Protein AF-A0A5S9MCW5-F1 (afdb_monomer_lite)

Foldseek 3Di:
DFVVLLVLQAVDLPNVVSVVVVLVVADQFKKKWKAWPVGDIDISCPPDVHDGDQDPVNLCVDPVSVVCVVVQHWDWDFDQPPPDDRQWTWIWTKHWHDHPNHIIMIMIMIGTDHD

InterPro domains:
  IPR041328 ResE, histidine kinase sensor domain [PF18698] (1-103)

Sequence (115 aa):
MANKVAVILESHEDQSLARSITSELADKLTSIAIIQEDGLEWYSSEKDGKLPAITKKQIEADNDLNQALKDRKKISKRAEPDAGNRKDERIVVGVPYEANGKKKAWSFFLNHSSL

pLDDT: mean 79.44, std 12.29, range [45.28, 92.06]

Structure (mmCIF, N/CA/C/O backbone):
data_AF-A0A5S9MCW5-F1
#
_entry.id   AF-A0A5S9MCW5-F1
#
loop_
_atom_site.group_PDB
_atom_site.id
_atom_site.type_symbol
_atom_site.label_atom_id
_atom_site.label_alt_id
_atom_site.label_comp_id
_atom_site.label_asym_id
_atom_site.label_entity_id
_atom_site.label_seq_id
_atom_site.pdbx_PDB_ins_code
_atom_site.Cartn_x
_atom_site.Cartn_y
_atom_site.Cartn_z
_atom_site.occupancy
_atom_site.B_iso_or_equiv
_atom_site.auth_seq_id
_atom_site.auth_comp_id
_atom_site.auth_asym_id
_atom_site.auth_atom_id
_atom_site.pdbx_PDB_model_num
ATOM 1 N N . MET A 1 1 ? 2.086 -12.253 0.389 1.00 75.19 1 MET A N 1
ATOM 2 C CA . MET A 1 1 ? 2.688 -11.282 1.326 1.00 75.19 1 MET A CA 1
ATOM 3 C C . MET A 1 1 ? 1.714 -10.168 1.698 1.00 75.19 1 MET A C 1
ATOM 5 O O . MET A 1 1 ? 1.414 -10.045 2.874 1.00 75.19 1 MET A O 1
ATOM 9 N N . ALA A 1 2 ? 1.136 -9.450 0.727 1.00 77.25 2 ALA A N 1
ATOM 10 C CA . ALA A 1 2 ? 0.302 -8.268 0.984 1.00 77.25 2 ALA A CA 1
ATOM 11 C C . ALA A 1 2 ? -0.839 -8.441 2.004 1.00 77.25 2 ALA A C 1
ATOM 13 O O . ALA A 1 2 ? -0.945 -7.659 2.941 1.00 77.25 2 ALA A O 1
ATOM 14 N N . ASN A 1 3 ? -1.624 -9.520 1.906 1.00 83.12 3 ASN A N 1
ATOM 15 C CA . ASN A 1 3 ? -2.673 -9.797 2.894 1.00 83.12 3 ASN A CA 1
ATOM 16 C C . ASN A 1 3 ? -2.124 -9.986 4.325 1.00 83.12 3 ASN A C 1
ATOM 18 O O . ASN A 1 3 ? -2.795 -9.615 5.276 1.00 83.12 3 ASN A O 1
ATOM 22 N N . LYS A 1 4 ? -0.920 -10.555 4.501 1.00 85.88 4 LYS A N 1
ATOM 23 C CA . LYS A 1 4 ? -0.329 -10.743 5.840 1.00 85.88 4 LYS A CA 1
ATOM 24 C C . LYS A 1 4 ? 0.043 -9.405 6.472 1.00 85.88 4 LYS A C 1
ATOM 26 O O . LYS A 1 4 ? -0.143 -9.228 7.665 1.00 85.88 4 LYS A O 1
ATOM 31 N N . VAL A 1 5 ? 0.537 -8.470 5.664 1.00 85.19 5 VAL A N 1
ATOM 32 C CA . VAL A 1 5 ? 0.862 -7.118 6.124 1.00 85.19 5 VAL A CA 1
ATOM 33 C C . VAL A 1 5 ? -0.391 -6.339 6.481 1.00 85.19 5 VAL A C 1
ATOM 35 O O . VAL A 1 5 ? -0.413 -5.733 7.543 1.00 85.19 5 VAL A O 1
ATOM 38 N N . ALA A 1 6 ? -1.447 -6.423 5.667 1.00 85.50 6 ALA A N 1
ATOM 39 C CA . ALA A 1 6 ? -2.745 -5.856 6.027 1.00 85.50 6 ALA A CA 1
ATOM 40 C C . ALA A 1 6 ? -3.204 -6.366 7.407 1.00 85.50 6 ALA A C 1
ATOM 42 O O . ALA A 1 6 ? -3.448 -5.561 8.295 1.00 85.50 6 ALA A O 1
ATOM 43 N N . VAL A 1 7 ? -3.166 -7.684 7.641 1.00 88.00 7 VAL A N 1
ATOM 44 C CA . VAL A 1 7 ? -3.525 -8.276 8.943 1.00 88.00 7 VAL A CA 1
ATOM 45 C C . VAL A 1 7 ? -2.632 -7.778 10.088 1.00 88.00 7 VAL A C 1
ATOM 47 O O . VAL A 1 7 ? -3.141 -7.484 11.167 1.00 88.00 7 VAL A O 1
ATOM 50 N N . ILE A 1 8 ? -1.312 -7.667 9.896 1.00 88.75 8 ILE A N 1
ATOM 51 C CA . ILE A 1 8 ? -0.404 -7.128 10.928 1.00 88.75 8 ILE A CA 1
ATOM 52 C C . ILE A 1 8 ? -0.783 -5.681 11.261 1.00 88.75 8 ILE A C 1
ATOM 54 O O . ILE A 1 8 ? -0.888 -5.334 12.432 1.00 88.75 8 ILE A O 1
ATOM 58 N N . LEU A 1 9 ? -1.031 -4.853 10.247 1.00 88.06 9 LEU A N 1
ATOM 59 C CA . LEU A 1 9 ? -1.367 -3.442 10.429 1.00 88.06 9 LEU A CA 1
ATOM 60 C C . LEU A 1 9 ? -2.762 -3.240 11.045 1.00 88.06 9 LEU A C 1
ATOM 62 O O . LEU A 1 9 ? -2.950 -2.288 11.796 1.00 88.06 9 LEU A O 1
ATOM 66 N N . GLU A 1 10 ? -3.717 -4.127 10.764 1.00 88.38 10 GLU A N 1
ATOM 67 C CA . GLU A 1 10 ? -5.065 -4.113 11.355 1.00 88.38 10 GLU A CA 1
ATOM 68 C C . GLU A 1 10 ? -5.079 -4.604 12.807 1.00 88.38 10 GLU A C 1
ATOM 70 O O . GLU A 1 10 ? -5.837 -4.094 13.628 1.00 88.38 10 GLU A O 1
ATOM 75 N N . SER A 1 11 ? -4.241 -5.591 13.136 1.00 88.12 11 SER A N 1
ATOM 76 C CA . SER A 1 11 ? -4.237 -6.253 14.452 1.00 88.12 11 SER A CA 1
ATOM 77 C C . SER A 1 11 ? -3.449 -5.518 15.539 1.00 88.12 11 SER A C 1
ATOM 79 O O . SER A 1 11 ? -3.492 -5.931 16.696 1.00 88.12 11 SER A O 1
ATOM 81 N N . HIS A 1 12 ? -2.725 -4.452 15.191 1.00 88.00 12 HIS A N 1
ATOM 82 C CA . HIS A 1 12 ? -1.847 -3.732 16.114 1.00 88.00 12 HIS A CA 1
ATOM 83 C C . HIS A 1 12 ? -2.291 -2.277 16.282 1.00 88.00 12 HIS A C 1
ATOM 85 O O . HIS A 1 12 ? -2.228 -1.484 15.344 1.00 88.00 12 HIS A O 1
ATOM 91 N N . GLU A 1 13 ? -2.663 -1.896 17.505 1.00 85.56 13 GLU A N 1
ATOM 92 C CA . GLU A 1 13 ? -3.000 -0.500 17.820 1.00 85.56 13 GLU A CA 1
ATOM 93 C C . GLU A 1 13 ? -1.787 0.434 17.666 1.00 85.56 13 GLU A C 1
ATOM 95 O O . GLU A 1 13 ? -1.898 1.547 17.138 1.00 85.56 13 GLU A O 1
ATOM 100 N N . ASP A 1 14 ? -0.605 -0.048 18.071 1.00 88.69 14 ASP A N 1
ATOM 101 C CA . ASP A 1 14 ? 0.668 0.632 17.852 1.00 88.69 14 ASP A CA 1
ATOM 102 C C . ASP A 1 14 ? 1.137 0.446 16.402 1.00 88.69 14 ASP A C 1
ATOM 104 O O . ASP A 1 14 ? 1.816 -0.517 16.029 1.00 88.69 14 ASP A O 1
ATOM 108 N N . GLN A 1 15 ? 0.802 1.430 15.572 1.00 86.06 15 GLN A N 1
ATOM 109 C CA . GLN A 1 15 ? 1.196 1.474 14.166 1.00 86.06 15 GLN A CA 1
ATOM 110 C C . GLN A 1 15 ? 2.712 1.645 13.963 1.00 86.06 15 GLN A C 1
ATOM 112 O O . GLN A 1 15 ? 3.221 1.372 12.876 1.00 86.06 15 GLN A O 1
ATOM 117 N N . SER A 1 16 ? 3.469 2.110 14.960 1.00 87.31 16 SER A N 1
ATOM 118 C CA . SER A 1 16 ? 4.935 2.149 14.885 1.00 87.31 16 SER A CA 1
ATOM 119 C C . SER A 1 16 ? 5.519 0.739 14.984 1.00 87.31 16 SER A C 1
ATOM 121 O O . SER A 1 16 ? 6.352 0.341 14.160 1.00 87.31 16 SER A O 1
ATOM 123 N N . LEU A 1 17 ? 5.014 -0.051 15.934 1.00 88.94 17 LEU A N 1
ATOM 124 C CA . LEU A 1 17 ? 5.377 -1.457 16.082 1.00 88.94 17 LEU A CA 1
ATOM 125 C C . LEU A 1 17 ? 4.937 -2.276 14.862 1.00 88.94 17 LEU A C 1
ATOM 127 O O . LEU A 1 17 ? 5.747 -3.002 14.291 1.00 88.94 17 LEU A O 1
ATOM 131 N N . ALA A 1 18 ? 3.698 -2.097 14.399 1.00 89.12 18 ALA A N 1
ATOM 132 C CA . ALA A 1 18 ? 3.166 -2.802 13.232 1.00 89.12 18 ALA A CA 1
ATOM 133 C C . ALA A 1 18 ? 4.016 -2.576 11.966 1.00 89.12 18 ALA A C 1
ATOM 135 O O . ALA A 1 18 ? 4.292 -3.511 11.208 1.00 89.12 18 ALA A O 1
ATOM 136 N N . ARG A 1 19 ? 4.486 -1.337 11.758 1.00 87.94 19 ARG A N 1
ATOM 137 C CA . ARG A 1 19 ? 5.404 -0.978 10.665 1.00 87.94 19 ARG A CA 1
ATOM 138 C C . ARG A 1 19 ? 6.785 -1.600 10.833 1.00 87.94 19 ARG A C 1
ATOM 140 O O . ARG A 1 19 ? 7.350 -2.060 9.848 1.00 87.94 19 ARG A O 1
ATOM 147 N N . SER A 1 20 ? 7.290 -1.666 12.062 1.00 87.06 20 SER A N 1
ATOM 148 C CA . SER A 1 20 ? 8.572 -2.313 12.368 1.00 87.06 20 SER A CA 1
ATOM 149 C C . SER A 1 20 ? 8.520 -3.829 12.142 1.00 87.06 20 SER A C 1
ATOM 151 O O . SER A 1 20 ? 9.456 -4.400 11.608 1.00 87.06 20 SER A O 1
ATOM 153 N N . ILE A 1 21 ? 7.404 -4.493 12.456 1.00 86.88 21 ILE A N 1
ATOM 154 C CA . ILE A 1 21 ? 7.204 -5.915 12.119 1.00 86.88 21 ILE A CA 1
ATOM 155 C C . ILE A 1 21 ? 7.093 -6.087 10.598 1.00 86.88 21 ILE A C 1
ATOM 157 O O . ILE A 1 21 ? 7.679 -6.992 10.009 1.00 86.88 21 ILE A O 1
ATOM 161 N N . THR A 1 22 ? 6.346 -5.198 9.943 1.00 87.00 22 THR A N 1
ATOM 162 C CA . THR A 1 22 ? 6.148 -5.231 8.490 1.00 87.00 22 THR A CA 1
ATOM 163 C C . THR A 1 22 ? 7.455 -5.015 7.720 1.00 87.00 22 THR A C 1
ATOM 165 O O . THR A 1 22 ? 7.641 -5.642 6.678 1.00 87.00 22 THR A O 1
ATOM 168 N N . SER A 1 23 ? 8.383 -4.183 8.211 1.00 83.44 23 SER A N 1
ATOM 169 C CA . SER A 1 23 ? 9.680 -3.965 7.551 1.00 83.44 23 SER A CA 1
ATOM 170 C C . SER A 1 23 ? 10.555 -5.214 7.501 1.00 83.44 23 SER A C 1
ATOM 172 O O . SER A 1 23 ? 11.338 -5.352 6.561 1.00 83.44 23 SER A O 1
ATOM 174 N N . GLU A 1 24 ? 10.386 -6.141 8.445 1.00 84.75 24 GLU A N 1
ATOM 175 C CA . GLU A 1 24 ? 11.094 -7.428 8.450 1.00 84.75 24 GLU A CA 1
ATOM 176 C C . GLU A 1 24 ? 10.579 -8.385 7.366 1.00 84.75 24 GLU A C 1
ATOM 178 O O . GLU A 1 24 ? 11.275 -9.312 6.962 1.00 84.75 24 GLU A O 1
ATOM 183 N N . LEU A 1 25 ? 9.368 -8.150 6.847 1.00 82.69 25 LEU A N 1
ATOM 184 C CA . LEU A 1 25 ? 8.819 -8.904 5.717 1.00 82.69 25 LEU A CA 1
ATOM 185 C C . LEU A 1 25 ? 9.328 -8.391 4.362 1.00 82.69 25 LEU A C 1
ATOM 187 O O . LEU A 1 25 ? 9.134 -9.066 3.350 1.00 82.69 25 LEU A O 1
ATOM 191 N N . ALA A 1 26 ? 9.945 -7.206 4.331 1.00 81.31 26 ALA A N 1
ATOM 192 C CA . ALA A 1 26 ? 10.588 -6.652 3.147 1.00 81.31 26 ALA A CA 1
ATOM 193 C C . ALA A 1 26 ? 12.016 -7.208 3.021 1.00 81.31 26 ALA A C 1
ATOM 195 O O . ALA A 1 26 ? 12.908 -6.858 3.804 1.00 81.31 26 ALA A O 1
ATOM 196 N N . ASP A 1 27 ? 12.220 -8.071 2.025 1.00 78.06 27 ASP A N 1
ATOM 197 C CA . ASP A 1 27 ? 13.520 -8.644 1.682 1.00 78.06 27 ASP A CA 1
ATOM 198 C C . ASP A 1 27 ? 14.298 -7.762 0.684 1.00 78.06 27 ASP A C 1
ATOM 200 O O . ASP A 1 27 ? 13.968 -6.602 0.442 1.00 78.06 27 ASP A O 1
ATOM 204 N N . LYS A 1 28 ? 15.382 -8.297 0.111 1.00 74.25 28 LYS A N 1
ATOM 205 C CA . LYS A 1 28 ? 16.226 -7.562 -0.845 1.00 74.25 28 LYS A CA 1
ATOM 206 C C . LYS A 1 28 ? 15.541 -7.272 -2.183 1.00 74.25 28 LYS A C 1
ATOM 208 O O . LYS A 1 28 ? 16.063 -6.453 -2.928 1.00 74.25 28 LYS A O 1
ATOM 213 N N . LEU A 1 29 ? 14.433 -7.946 -2.495 1.00 80.31 29 LEU A N 1
ATOM 214 C CA . LEU A 1 29 ? 13.701 -7.833 -3.761 1.00 80.31 29 LEU A CA 1
ATOM 215 C C . LEU A 1 29 ? 12.323 -7.184 -3.582 1.00 80.31 29 LEU A C 1
ATOM 217 O O . LEU A 1 29 ? 11.695 -6.788 -4.561 1.00 80.31 29 LEU A O 1
ATOM 221 N N . THR A 1 30 ? 11.868 -7.038 -2.340 1.00 81.56 30 THR A N 1
ATOM 222 C CA . THR A 1 30 ? 10.533 -6.556 -2.002 1.00 81.56 30 THR A CA 1
ATOM 223 C C . THR A 1 30 ? 10.613 -5.266 -1.207 1.00 81.56 30 THR A C 1
ATOM 225 O O . THR A 1 30 ? 11.192 -5.222 -0.125 1.00 81.56 30 THR A O 1
ATOM 228 N N . SER A 1 31 ? 9.944 -4.229 -1.692 1.00 86.94 31 SER A N 1
ATOM 229 C CA . SER A 1 31 ? 9.732 -2.986 -0.956 1.00 86.94 31 SER A CA 1
ATOM 230 C C . SER A 1 31 ? 8.246 -2.775 -0.664 1.00 86.94 31 SER A C 1
ATOM 232 O O . SER A 1 31 ? 7.366 -3.235 -1.397 1.00 86.94 31 SER A O 1
ATOM 234 N N . ILE A 1 32 ? 7.960 -2.128 0.466 1.00 88.12 32 ILE A N 1
ATOM 235 C CA . ILE A 1 32 ? 6.606 -1.912 0.977 1.00 88.12 32 ILE A CA 1
ATOM 236 C C . ILE A 1 32 ? 6.384 -0.412 1.134 1.00 88.12 32 ILE A C 1
ATOM 238 O O . ILE A 1 32 ? 7.183 0.273 1.773 1.00 88.12 32 ILE A O 1
ATOM 242 N N . ALA A 1 33 ? 5.282 0.080 0.579 1.00 89.19 33 ALA A N 1
ATOM 243 C CA . ALA A 1 33 ? 4.755 1.409 0.840 1.00 89.19 33 ALA A CA 1
ATOM 244 C C . ALA A 1 33 ? 3.432 1.293 1.597 1.00 89.19 33 ALA A C 1
ATOM 246 O O . ALA A 1 33 ? 2.590 0.453 1.281 1.00 89.19 33 ALA A O 1
ATOM 247 N N . ILE A 1 34 ? 3.243 2.146 2.593 1.00 88.50 34 ILE A N 1
ATOM 248 C CA . ILE A 1 34 ? 1.995 2.283 3.332 1.00 88.50 34 ILE A CA 1
ATOM 249 C C . ILE A 1 34 ? 1.498 3.706 3.116 1.00 88.50 34 ILE A C 1
ATOM 251 O O . ILE A 1 34 ? 2.199 4.665 3.428 1.00 88.50 34 ILE A O 1
ATOM 255 N N . ILE A 1 35 ? 0.288 3.823 2.577 1.00 87.12 35 ILE A N 1
ATOM 256 C CA . ILE A 1 35 ? -0.346 5.093 2.226 1.00 87.12 35 ILE A CA 1
ATOM 257 C C . ILE A 1 35 ? -1.622 5.201 3.058 1.00 87.12 35 ILE A C 1
ATOM 259 O O . ILE A 1 35 ? -2.521 4.373 2.909 1.00 87.12 35 ILE A O 1
ATOM 263 N N . GLN A 1 36 ? -1.720 6.196 3.934 1.00 82.81 36 GLN A N 1
ATOM 264 C CA . GLN A 1 36 ? -2.953 6.502 4.663 1.00 82.81 36 GLN A CA 1
ATOM 265 C C . GLN A 1 36 ? -3.785 7.541 3.904 1.00 82.81 36 GLN A C 1
ATOM 267 O O . GLN A 1 36 ? -3.252 8.388 3.184 1.00 82.81 36 GLN A O 1
ATOM 272 N N . GLU A 1 37 ? -5.107 7.499 4.080 1.00 78.50 37 GLU A N 1
ATOM 273 C CA . GLU A 1 37 ? -6.030 8.465 3.464 1.00 78.50 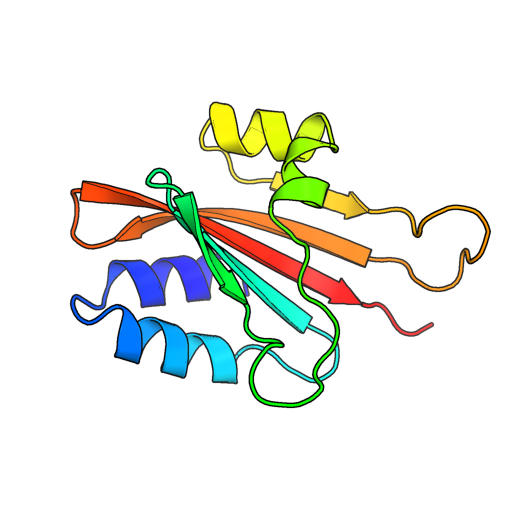37 GLU A CA 1
ATOM 274 C C . GLU A 1 37 ? -5.795 9.909 3.947 1.00 78.50 37 GLU A C 1
ATOM 276 O O . GLU A 1 37 ? -6.022 10.849 3.191 1.00 78.50 37 GLU A O 1
ATOM 281 N N . ASP A 1 38 ? -5.268 10.089 5.165 1.00 78.88 38 ASP A N 1
ATOM 282 C CA . ASP A 1 38 ? -4.873 11.395 5.721 1.00 78.88 38 ASP A CA 1
ATOM 283 C C . ASP A 1 38 ? -3.570 11.958 5.115 1.00 78.88 38 ASP A C 1
ATOM 285 O O . ASP A 1 38 ? -3.132 13.048 5.477 1.00 78.88 38 ASP A O 1
ATOM 289 N N . GLY A 1 39 ? -2.971 11.241 4.159 1.00 75.38 39 GLY A N 1
ATOM 290 C CA . GLY A 1 39 ? -1.760 11.652 3.460 1.00 75.38 39 GLY A CA 1
ATOM 291 C C . GLY A 1 39 ? -0.466 11.212 4.136 1.00 75.38 39 GLY A C 1
ATOM 292 O O . GLY A 1 39 ? 0.596 11.500 3.592 1.00 75.38 39 GLY A O 1
ATOM 293 N N . LEU A 1 40 ? -0.522 10.502 5.269 1.00 79.88 40 LEU A N 1
ATOM 294 C CA . LEU A 1 40 ? 0.675 9.909 5.859 1.00 79.88 40 LEU A CA 1
ATOM 295 C C . LEU A 1 40 ? 1.215 8.783 4.973 1.00 79.88 40 LEU A C 1
ATOM 297 O O . LEU A 1 40 ? 0.509 7.832 4.633 1.00 79.88 40 LEU A O 1
ATOM 301 N N . GLU A 1 41 ? 2.500 8.882 4.652 1.00 87.56 41 GLU A N 1
ATOM 302 C CA . GLU A 1 41 ? 3.239 7.915 3.850 1.00 87.56 41 GLU A CA 1
ATOM 303 C C . GLU A 1 41 ? 4.317 7.256 4.708 1.00 87.56 41 GLU A C 1
ATOM 305 O O . GLU A 1 41 ? 4.905 7.878 5.595 1.00 87.56 41 GLU A O 1
ATOM 310 N N . TRP A 1 42 ? 4.571 5.976 4.462 1.00 87.75 42 TRP A N 1
ATOM 311 C CA . TRP A 1 42 ? 5.687 5.263 5.063 1.00 87.75 42 TRP A CA 1
ATOM 312 C C . TRP A 1 42 ? 6.265 4.261 4.074 1.00 87.75 42 TRP A C 1
ATOM 314 O O . TRP A 1 42 ? 5.519 3.568 3.382 1.00 87.75 42 TRP A O 1
ATOM 324 N N . TYR A 1 43 ? 7.590 4.144 4.053 1.00 86.38 43 TYR A N 1
ATOM 325 C CA . TYR A 1 43 ? 8.307 3.308 3.101 1.00 86.38 43 TYR A CA 1
ATOM 326 C C . TYR A 1 43 ? 9.326 2.419 3.815 1.00 86.38 43 TYR A C 1
ATOM 328 O O . TYR A 1 43 ? 10.134 2.887 4.615 1.00 86.38 43 TYR A O 1
ATOM 336 N N . SER A 1 44 ? 9.348 1.125 3.487 1.00 82.31 44 SER A N 1
ATOM 337 C CA . SER A 1 44 ? 10.292 0.175 4.094 1.00 82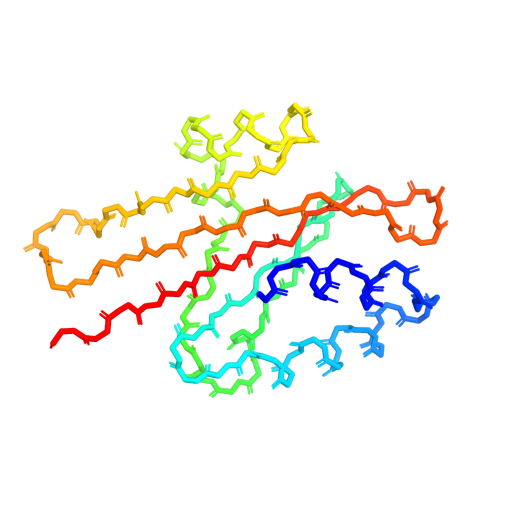.31 44 SER A CA 1
ATOM 338 C C . SER A 1 44 ? 11.749 0.420 3.689 1.00 82.31 44 SER A C 1
ATOM 340 O O . SER A 1 44 ? 12.660 -0.093 4.334 1.00 82.31 44 SER A O 1
ATOM 342 N N . SER A 1 45 ? 11.977 1.161 2.601 1.00 72.25 45 SER A N 1
ATOM 343 C CA . SER A 1 45 ? 13.299 1.419 2.028 1.00 72.25 45 SER A CA 1
ATOM 344 C C . SER A 1 45 ? 14.062 2.564 2.691 1.00 72.25 45 SER A C 1
ATOM 346 O O . SER A 1 45 ? 15.266 2.673 2.483 1.00 72.25 45 SER A O 1
ATOM 348 N N . GLU A 1 46 ? 13.406 3.391 3.512 1.00 66.62 46 GLU A N 1
ATOM 349 C CA . GLU A 1 46 ? 14.039 4.552 4.159 1.00 66.62 46 GLU A CA 1
ATOM 350 C C . GLU A 1 46 ? 15.128 4.178 5.172 1.00 66.62 46 GLU A C 1
ATOM 352 O O . GLU A 1 46 ? 15.978 5.010 5.480 1.00 66.62 46 GLU A O 1
ATOM 357 N N . LYS A 1 47 ? 15.126 2.943 5.691 1.00 56.00 47 LYS A N 1
ATOM 358 C CA . LYS A 1 47 ? 16.027 2.549 6.782 1.00 56.00 47 LYS A CA 1
ATOM 359 C C . LYS A 1 47 ? 17.337 1.880 6.352 1.00 56.00 47 LYS A C 1
ATOM 361 O O . LYS A 1 47 ? 18.306 2.025 7.081 1.00 56.00 47 LYS A O 1
ATOM 366 N N . ASP A 1 48 ? 17.412 1.207 5.195 1.00 56.66 48 ASP A N 1
ATOM 367 C CA . ASP A 1 48 ? 18.472 0.192 4.982 1.00 56.66 48 ASP A CA 1
ATOM 368 C C . ASP A 1 48 ? 19.046 0.073 3.553 1.00 56.66 48 ASP A C 1
ATOM 370 O O . ASP A 1 48 ? 19.547 -0.984 3.173 1.00 56.66 48 ASP A O 1
ATOM 374 N N . GLY A 1 49 ? 18.958 1.104 2.703 1.00 53.78 49 GLY A N 1
ATOM 375 C CA . GLY A 1 49 ? 19.466 0.999 1.318 1.00 53.78 49 GLY A CA 1
ATOM 376 C C . GLY A 1 49 ? 18.780 -0.105 0.491 1.00 53.78 49 GLY A C 1
ATOM 377 O O . GLY A 1 49 ? 19.325 -0.579 -0.506 1.00 53.78 49 GLY A O 1
ATOM 378 N N . LYS A 1 50 ? 17.588 -0.536 0.932 1.00 61.97 50 LYS A N 1
ATOM 379 C CA . LYS A 1 50 ? 16.714 -1.489 0.240 1.00 61.97 50 LYS A CA 1
ATOM 380 C C . LYS A 1 50 ? 16.149 -0.844 -1.031 1.00 61.97 50 LYS A C 1
ATOM 382 O O . LYS A 1 50 ? 16.132 0.381 -1.161 1.00 61.97 50 LYS A O 1
ATOM 387 N N . LEU A 1 51 ? 15.674 -1.676 -1.960 1.00 66.75 51 LEU A N 1
ATOM 388 C CA . LEU A 1 51 ? 15.080 -1.225 -3.222 1.00 66.75 51 LEU A CA 1
ATOM 389 C C . LEU A 1 51 ? 14.005 -0.157 -2.988 1.00 66.75 51 LEU A C 1
ATOM 391 O O . LEU A 1 51 ? 13.244 -0.273 -2.023 1.00 66.75 51 LEU A O 1
ATOM 395 N N . PRO A 1 52 ? 13.920 0.867 -3.855 1.00 73.25 52 PRO A N 1
ATOM 396 C CA . PRO A 1 52 ? 12.956 1.938 -3.675 1.00 73.25 52 PRO A CA 1
ATOM 397 C C . PRO A 1 52 ? 11.540 1.362 -3.654 1.00 73.25 52 PRO A C 1
ATOM 399 O O . PRO A 1 52 ? 11.159 0.570 -4.517 1.00 73.25 52 PRO A O 1
ATOM 402 N N . ALA A 1 53 ? 10.760 1.743 -2.648 1.00 80.38 53 ALA A N 1
ATOM 403 C CA . ALA A 1 53 ? 9.330 1.482 -2.638 1.00 80.38 53 ALA A CA 1
ATOM 404 C C . ALA A 1 53 ? 8.624 2.260 -3.755 1.00 80.38 53 ALA A C 1
ATOM 406 O O . ALA A 1 53 ? 9.088 3.316 -4.191 1.00 80.38 53 ALA A O 1
ATOM 407 N N . ILE A 1 54 ? 7.483 1.741 -4.213 1.00 84.50 54 ILE A N 1
ATOM 408 C CA . ILE A 1 54 ? 6.603 2.508 -5.094 1.00 84.50 54 ILE A CA 1
ATOM 409 C C . ILE A 1 54 ? 6.057 3.716 -4.323 1.00 84.50 54 ILE A C 1
ATOM 411 O O . ILE A 1 54 ? 5.494 3.574 -3.240 1.00 84.50 54 ILE A O 1
ATOM 415 N N . THR A 1 55 ? 6.251 4.910 -4.870 1.00 86.81 55 THR A N 1
ATOM 416 C CA . THR A 1 55 ? 5.832 6.160 -4.221 1.00 86.81 55 THR A CA 1
ATOM 417 C C . THR A 1 55 ? 4.349 6.437 -4.442 1.00 86.81 55 THR A C 1
ATOM 419 O O . THR A 1 55 ? 3.782 6.028 -5.459 1.00 86.81 55 THR A O 1
ATOM 422 N N . LYS A 1 56 ? 3.725 7.221 -3.552 1.00 87.00 56 LYS A N 1
ATOM 423 C CA . LYS A 1 56 ? 2.350 7.714 -3.755 1.00 87.00 56 LYS A CA 1
ATOM 424 C C . LYS A 1 56 ? 2.165 8.357 -5.127 1.00 87.00 56 LYS A C 1
ATOM 426 O O . LYS A 1 56 ? 1.228 8.025 -5.842 1.00 87.00 56 LYS A O 1
ATOM 431 N N . LYS A 1 57 ? 3.110 9.209 -5.531 1.00 87.50 57 LYS A N 1
ATOM 432 C CA . LYS A 1 57 ? 3.084 9.896 -6.827 1.00 87.50 57 LYS A CA 1
ATOM 433 C C . LYS A 1 57 ? 3.042 8.919 -8.008 1.00 87.50 57 LYS A C 1
ATOM 435 O O . LYS A 1 57 ? 2.324 9.167 -8.970 1.00 87.50 57 LYS A O 1
ATOM 440 N N . GLN A 1 58 ? 3.790 7.816 -7.944 1.00 87.12 58 GLN A N 1
ATOM 441 C CA . GLN A 1 58 ? 3.761 6.776 -8.980 1.00 87.12 58 GLN A CA 1
ATOM 442 C C . GLN A 1 58 ? 2.431 6.012 -8.988 1.00 87.12 58 GLN A C 1
ATOM 444 O O . GLN A 1 58 ? 1.909 5.721 -10.058 1.00 87.12 58 GLN A O 1
ATOM 449 N N . ILE A 1 59 ? 1.863 5.729 -7.812 1.00 88.12 59 ILE A N 1
ATOM 450 C CA . ILE A 1 59 ? 0.548 5.083 -7.677 1.00 88.12 59 ILE A CA 1
ATOM 451 C C . ILE A 1 59 ? -0.554 5.987 -8.249 1.00 88.12 59 ILE A C 1
ATOM 453 O O . ILE A 1 59 ? -1.421 5.511 -8.970 1.00 88.12 59 ILE A O 1
ATOM 457 N N . GLU A 1 60 ? -0.520 7.289 -7.959 1.00 89.00 60 GLU A N 1
ATOM 458 C CA . GLU A 1 60 ? -1.515 8.261 -8.430 1.00 89.00 60 GLU A CA 1
ATOM 459 C C . GLU A 1 60 ? -1.409 8.555 -9.932 1.00 89.00 60 GLU A C 1
ATOM 461 O O . GLU A 1 60 ? -2.426 8.837 -10.571 1.00 89.00 60 GLU A O 1
ATOM 466 N N . ALA A 1 61 ? -0.197 8.481 -10.492 1.00 89.69 61 ALA A N 1
ATOM 467 C CA . ALA A 1 61 ? 0.051 8.636 -11.923 1.00 89.69 61 ALA A CA 1
ATOM 468 C C . ALA A 1 61 ? -0.382 7.409 -12.747 1.00 89.69 61 ALA A C 1
ATOM 470 O O . ALA A 1 61 ? -0.642 7.540 -13.943 1.00 89.69 61 ALA A O 1
ATOM 471 N N . ASP A 1 62 ? -0.475 6.229 -12.130 1.00 88.75 62 ASP A N 1
ATOM 472 C CA . ASP A 1 62 ? -0.965 5.013 -12.775 1.00 88.75 62 ASP A CA 1
ATOM 473 C C . ASP A 1 62 ? -2.491 4.906 -12.643 1.00 88.75 62 ASP A C 1
ATOM 475 O O . ASP A 1 62 ? -3.033 4.821 -11.542 1.00 88.75 62 ASP A O 1
ATOM 479 N N . ASN A 1 63 ? -3.198 4.877 -13.775 1.00 91.25 63 ASN A N 1
ATOM 480 C CA . ASN A 1 63 ? -4.663 4.874 -13.794 1.00 91.25 63 ASN A CA 1
ATOM 481 C C . ASN A 1 63 ? -5.284 3.700 -13.021 1.00 91.25 63 ASN A C 1
ATOM 483 O O . ASN A 1 63 ? -6.269 3.900 -12.311 1.00 91.25 63 ASN A O 1
ATOM 487 N N . ASP A 1 64 ? -4.718 2.496 -13.127 1.00 91.06 64 ASP A N 1
ATOM 488 C CA . ASP A 1 64 ? -5.302 1.309 -12.498 1.00 91.06 64 ASP A CA 1
ATOM 489 C C . ASP A 1 64 ? -5.038 1.316 -10.993 1.00 91.06 64 ASP A C 1
ATOM 491 O O . ASP A 1 64 ? -5.935 1.038 -10.194 1.00 91.06 64 ASP A O 1
ATOM 495 N N . LEU A 1 65 ? -3.811 1.667 -10.592 1.00 89.44 65 LEU A N 1
ATOM 496 C CA . LEU A 1 65 ? -3.443 1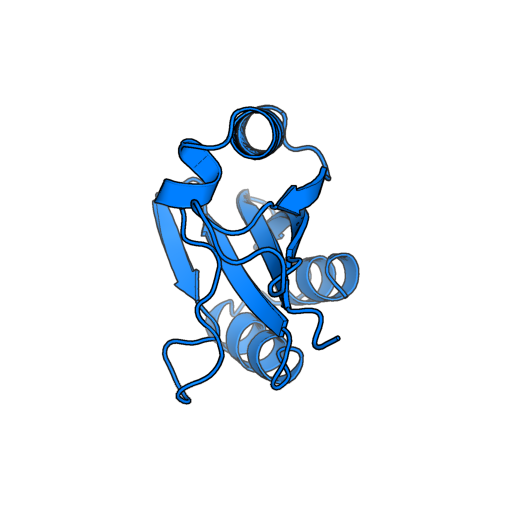.761 -9.180 1.00 89.44 65 LEU A CA 1
ATOM 497 C C . LEU A 1 65 ? -4.209 2.893 -8.479 1.00 89.44 65 LEU A C 1
ATOM 499 O O . LEU A 1 65 ? -4.733 2.691 -7.382 1.00 89.44 65 LEU A O 1
ATOM 503 N N . ASN A 1 66 ? -4.347 4.050 -9.130 1.00 91.00 66 ASN A N 1
ATOM 504 C CA . ASN A 1 66 ? -5.133 5.177 -8.634 1.00 91.00 66 ASN A CA 1
ATOM 505 C C . ASN A 1 66 ? -6.628 4.835 -8.546 1.00 91.00 66 ASN A C 1
ATOM 507 O O . ASN A 1 66 ? -7.295 5.180 -7.570 1.00 91.00 66 ASN A O 1
ATOM 511 N N . GLN A 1 67 ? -7.175 4.111 -9.528 1.00 91.38 67 GLN A N 1
ATOM 512 C CA . GLN A 1 67 ? -8.562 3.664 -9.439 1.00 91.38 67 GLN A CA 1
ATOM 513 C C . GLN A 1 67 ? -8.750 2.674 -8.285 1.00 91.38 67 GLN A C 1
ATOM 515 O O . GLN A 1 67 ? -9.715 2.797 -7.539 1.00 91.38 67 GLN A O 1
ATOM 520 N N . ALA A 1 68 ? -7.818 1.741 -8.077 1.00 89.31 68 ALA A N 1
ATOM 521 C CA . ALA A 1 68 ? -7.875 0.795 -6.963 1.00 89.31 68 ALA A CA 1
ATOM 522 C C . ALA A 1 68 ? -7.778 1.474 -5.585 1.00 89.31 68 ALA A C 1
ATOM 524 O O . ALA A 1 68 ? -8.452 1.037 -4.645 1.00 89.31 68 ALA A O 1
ATOM 525 N N . LEU A 1 69 ? -6.999 2.559 -5.472 1.00 86.50 69 LEU A N 1
ATOM 526 C CA . LEU A 1 69 ? -7.021 3.445 -4.305 1.00 86.50 69 LEU A CA 1
ATOM 527 C C . LEU A 1 69 ? -8.436 3.987 -4.074 1.00 86.50 69 LEU A C 1
ATOM 529 O O . LEU A 1 69 ? -9.025 3.738 -3.025 1.00 86.50 69 LEU A O 1
ATOM 533 N N . LYS A 1 70 ? -9.017 4.667 -5.069 1.00 87.69 70 LYS A N 1
ATOM 534 C CA . LYS A 1 70 ? -10.344 5.303 -4.960 1.00 87.69 70 LYS A CA 1
ATOM 535 C C . LYS A 1 70 ? -11.455 4.298 -4.651 1.00 87.69 70 LYS A C 1
ATOM 537 O O . LYS A 1 70 ? -12.281 4.535 -3.772 1.00 87.69 70 LYS A O 1
ATOM 542 N N . ASP A 1 71 ? -11.431 3.160 -5.335 1.00 89.88 71 ASP A N 1
ATOM 543 C CA . ASP A 1 71 ? -12.415 2.085 -5.211 1.00 89.88 71 ASP A CA 1
ATOM 544 C C . ASP A 1 71 ? -12.240 1.242 -3.947 1.00 89.88 71 ASP A C 1
ATOM 546 O O . ASP A 1 71 ? -13.106 0.419 -3.648 1.00 89.88 71 ASP A O 1
ATOM 550 N N . ARG A 1 72 ? -11.120 1.399 -3.227 1.00 87.38 72 ARG A N 1
ATOM 551 C CA . ARG A 1 72 ? -10.743 0.557 -2.079 1.00 87.38 72 ARG A CA 1
ATOM 552 C C . ARG A 1 72 ? -10.768 -0.926 -2.426 1.00 87.38 72 ARG A C 1
ATOM 554 O O . ARG A 1 72 ? -11.306 -1.751 -1.690 1.00 87.38 72 ARG A O 1
ATOM 561 N N . LYS A 1 73 ? -10.174 -1.273 -3.564 1.00 89.44 73 LYS A N 1
ATOM 562 C CA . LYS A 1 73 ? -10.095 -2.655 -4.036 1.00 89.44 73 LYS A CA 1
ATOM 563 C C . LYS A 1 73 ? -8.663 -3.144 -4.020 1.00 89.44 73 LYS A C 1
ATOM 565 O O . LYS A 1 73 ? -7.711 -2.391 -4.210 1.00 89.44 73 LYS A O 1
ATOM 570 N N . LYS A 1 74 ? -8.525 -4.450 -3.815 1.00 90.62 74 LYS A N 1
ATOM 571 C CA . LYS A 1 74 ? -7.261 -5.136 -4.047 1.00 90.62 74 LYS A CA 1
ATOM 572 C C . LYS A 1 74 ? -6.892 -5.028 -5.526 1.00 90.62 74 LYS A C 1
ATOM 574 O O . LYS A 1 74 ? -7.741 -5.244 -6.387 1.00 90.62 74 LYS A O 1
ATOM 579 N N . ILE A 1 75 ? -5.619 -4.774 -5.801 1.00 92.06 75 ILE A N 1
ATOM 580 C CA . ILE A 1 75 ? -5.065 -4.755 -7.154 1.00 92.06 75 ILE A CA 1
ATOM 581 C C . ILE A 1 75 ? -3.752 -5.528 -7.202 1.00 92.06 75 ILE A C 1
ATOM 583 O O . ILE A 1 75 ? -2.982 -5.541 -6.242 1.00 92.06 75 ILE A O 1
ATOM 587 N N . SER A 1 76 ? -3.497 -6.185 -8.328 1.00 91.06 76 SER A N 1
ATOM 588 C CA . SER A 1 76 ? -2.187 -6.719 -8.677 1.00 91.06 76 SER A CA 1
ATOM 589 C C . SER A 1 76 ? -1.910 -6.342 -10.120 1.00 91.06 76 SER A C 1
ATOM 591 O O . SER A 1 76 ? -2.700 -6.669 -11.003 1.00 91.06 76 SER A O 1
ATOM 593 N N . LYS A 1 77 ? -0.818 -5.619 -10.345 1.00 88.94 77 LYS A N 1
ATOM 594 C CA . LYS A 1 77 ? -0.443 -5.102 -11.654 1.00 88.94 77 LYS A CA 1
ATOM 595 C C . LYS A 1 77 ? 1.037 -5.338 -11.895 1.00 88.94 77 LYS A C 1
ATOM 597 O O . LYS A 1 77 ? 1.860 -5.138 -11.005 1.00 88.94 77 LYS A O 1
ATOM 602 N N . ARG A 1 78 ? 1.376 -5.753 -13.111 1.00 84.81 78 ARG A N 1
ATOM 603 C CA . ARG A 1 78 ? 2.754 -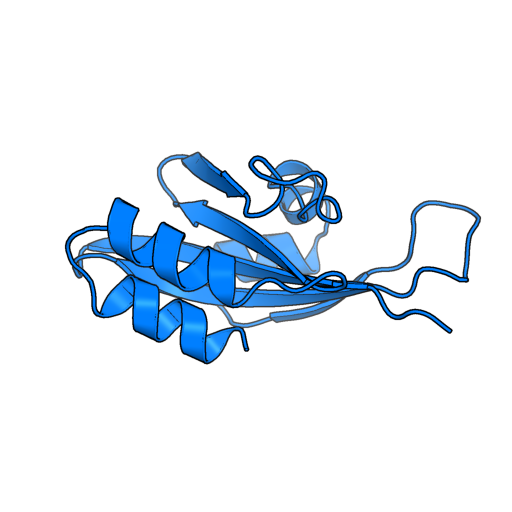5.726 -13.594 1.00 84.81 78 ARG A CA 1
ATOM 604 C C . ARG A 1 78 ? 3.055 -4.289 -14.016 1.00 84.81 78 ARG A C 1
ATOM 606 O O . ARG A 1 78 ? 2.393 -3.771 -14.909 1.00 84.81 78 ARG A O 1
ATOM 613 N N . ALA A 1 79 ? 3.974 -3.638 -13.319 1.00 73.75 79 ALA A N 1
ATOM 614 C CA . ALA A 1 79 ? 4.455 -2.316 -13.680 1.00 73.75 79 ALA A CA 1
ATOM 615 C C . ALA A 1 79 ? 5.605 -2.484 -14.673 1.00 73.75 79 ALA A C 1
ATOM 617 O O . ALA A 1 79 ? 6.578 -3.192 -14.394 1.00 73.75 79 ALA A O 1
ATOM 618 N N . GLU A 1 80 ? 5.469 -1.863 -15.841 1.00 65.50 80 GLU A N 1
ATOM 619 C CA . GLU A 1 80 ? 6.570 -1.793 -16.793 1.00 65.50 80 GLU A CA 1
ATOM 620 C C . GLU A 1 80 ? 7.644 -0.838 -16.252 1.00 65.50 80 GLU A C 1
ATOM 622 O O . GLU A 1 80 ? 7.308 0.197 -15.669 1.00 65.50 80 GLU A O 1
ATOM 627 N N . PRO A 1 81 ? 8.936 -1.170 -16.397 1.00 57.94 81 PRO A N 1
ATOM 628 C CA . PRO A 1 81 ? 10.000 -0.240 -16.059 1.00 57.94 81 PRO A CA 1
ATOM 629 C C . PRO A 1 81 ? 9.916 0.994 -16.964 1.00 57.94 81 PRO A C 1
ATOM 631 O O . PRO A 1 81 ? 9.671 0.869 -18.167 1.00 57.94 81 PRO A O 1
ATOM 634 N N . ASP A 1 82 ? 10.145 2.179 -16.389 1.00 54.03 82 ASP A N 1
ATOM 635 C CA . ASP A 1 82 ? 10.213 3.428 -17.149 1.00 54.03 82 ASP A CA 1
ATOM 636 C C . ASP A 1 82 ? 11.174 3.279 -18.344 1.00 54.03 82 ASP A C 1
ATOM 638 O O . ASP A 1 82 ? 12.271 2.727 -18.226 1.00 54.03 82 ASP A O 1
ATOM 642 N N . ALA A 1 83 ? 10.694 3.737 -19.503 1.00 46.19 83 ALA A N 1
ATOM 643 C CA . ALA A 1 83 ? 11.332 3.794 -20.817 1.00 46.19 83 ALA A CA 1
ATOM 644 C C . ALA A 1 83 ? 12.764 3.215 -20.926 1.00 46.19 83 ALA A C 1
ATOM 646 O O . ALA A 1 83 ? 13.760 3.909 -20.727 1.00 46.19 83 ALA A O 1
ATOM 647 N N . GLY A 1 84 ? 12.862 1.962 -21.385 1.00 45.28 84 GLY A N 1
ATOM 648 C CA . GLY A 1 84 ? 14.054 1.460 -22.084 1.00 45.28 84 GLY A CA 1
ATOM 649 C C . GLY A 1 84 ? 14.786 0.283 -21.446 1.00 45.28 84 GLY A C 1
ATOM 650 O O . GLY A 1 84 ? 15.604 -0.333 -22.125 1.00 45.28 84 GLY A O 1
ATOM 651 N N . ASN A 1 85 ? 14.474 -0.100 -20.205 1.00 45.97 85 ASN A N 1
ATOM 652 C CA . ASN A 1 85 ? 15.167 -1.206 -19.539 1.00 45.97 85 ASN A CA 1
ATOM 653 C C . ASN A 1 85 ? 14.210 -2.362 -19.212 1.00 45.97 85 ASN A C 1
ATOM 655 O O . ASN A 1 85 ? 13.798 -2.552 -18.075 1.00 45.97 85 ASN A O 1
ATOM 659 N N . ARG A 1 86 ? 13.870 -3.171 -20.229 1.00 50.53 86 ARG A N 1
ATOM 660 C CA . ARG A 1 86 ? 12.960 -4.343 -20.151 1.00 50.53 86 ARG A CA 1
ATOM 661 C C . ARG A 1 86 ? 13.362 -5.432 -19.134 1.00 50.53 86 ARG A C 1
ATOM 663 O O . ARG A 1 86 ? 12.670 -6.438 -19.040 1.00 50.53 86 ARG A O 1
ATOM 670 N N . LYS A 1 87 ? 14.483 -5.277 -18.425 1.00 52.25 87 LYS A N 1
ATOM 671 C CA . LYS A 1 87 ? 15.004 -6.268 -17.474 1.00 52.25 87 LYS A CA 1
ATOM 672 C C . LYS A 1 87 ? 14.449 -6.130 -16.054 1.00 52.25 87 LYS A C 1
ATOM 674 O O . LYS A 1 87 ? 14.582 -7.077 -15.293 1.00 52.25 87 LYS A O 1
ATOM 679 N N . ASP A 1 88 ? 13.779 -5.024 -15.731 1.00 60.44 88 ASP A N 1
ATOM 680 C CA . ASP A 1 88 ? 13.224 -4.785 -14.394 1.00 60.44 88 ASP A CA 1
ATOM 681 C C . ASP A 1 88 ? 11.703 -4.955 -14.397 1.00 60.44 88 ASP A C 1
ATOM 683 O O . ASP A 1 88 ? 10.944 -3.989 -14.312 1.00 60.44 88 ASP A O 1
ATOM 687 N N . GLU A 1 89 ? 11.241 -6.198 -14.520 1.00 67.19 89 GLU A N 1
ATOM 688 C CA . GLU A 1 89 ? 9.817 -6.498 -14.413 1.00 67.19 89 GLU A CA 1
ATOM 689 C C . GLU A 1 89 ? 9.378 -6.388 -12.946 1.00 67.19 89 GLU A C 1
ATOM 691 O O . GLU A 1 89 ? 9.850 -7.131 -12.074 1.00 67.19 89 GLU A O 1
ATOM 696 N N . ARG A 1 90 ? 8.482 -5.435 -12.661 1.00 79.50 90 ARG A N 1
ATOM 697 C CA . ARG A 1 90 ? 8.016 -5.166 -11.299 1.00 79.50 90 ARG A CA 1
ATOM 698 C C . ARG A 1 90 ? 6.571 -5.590 -11.127 1.00 79.50 90 ARG A C 1
ATOM 700 O O . ARG A 1 90 ? 5.727 -5.337 -11.982 1.00 79.50 90 ARG A O 1
ATOM 707 N N . ILE A 1 91 ? 6.261 -6.204 -9.993 1.00 86.12 91 ILE A N 1
ATOM 708 C CA . ILE A 1 91 ? 4.880 -6.530 -9.629 1.00 86.12 91 ILE A CA 1
ATOM 709 C C . ILE A 1 91 ? 4.466 -5.624 -8.480 1.00 86.12 91 ILE A C 1
ATOM 711 O O . ILE A 1 91 ? 5.069 -5.665 -7.410 1.00 86.12 91 ILE A O 1
ATOM 715 N N . VAL A 1 92 ? 3.414 -4.841 -8.712 1.00 88.75 92 VAL A N 1
ATOM 716 C CA . VAL A 1 92 ? 2.759 -4.002 -7.713 1.00 88.75 92 VAL A CA 1
ATOM 717 C C . VAL A 1 92 ? 1.524 -4.725 -7.193 1.00 88.75 92 VAL A C 1
ATOM 719 O O . VAL A 1 92 ? 0.645 -5.099 -7.969 1.00 88.75 92 VAL A O 1
ATOM 722 N N . VAL A 1 93 ? 1.423 -4.916 -5.880 1.00 89.56 93 VAL A N 1
ATOM 723 C CA . VAL A 1 93 ? 0.218 -5.455 -5.232 1.00 89.56 93 VAL A CA 1
ATOM 724 C C . VAL A 1 93 ? -0.276 -4.463 -4.195 1.00 89.56 93 VAL A C 1
ATOM 726 O O . VAL A 1 93 ? 0.443 -4.191 -3.243 1.00 89.56 93 VAL A O 1
ATOM 729 N N . GLY A 1 94 ? -1.494 -3.953 -4.365 1.00 90.50 94 GLY A N 1
ATOM 730 C CA . GLY A 1 94 ? -2.157 -3.055 -3.422 1.00 90.50 94 GLY A CA 1
ATOM 731 C C . GLY A 1 94 ? -3.259 -3.781 -2.657 1.00 90.50 94 GLY A C 1
ATOM 732 O O . GLY A 1 94 ? -4.097 -4.448 -3.270 1.00 90.50 94 GLY A O 1
ATOM 733 N N . VAL A 1 95 ? -3.271 -3.664 -1.330 1.00 91.31 95 VAL A N 1
ATOM 734 C CA . VAL A 1 95 ? -4.335 -4.202 -0.470 1.00 91.31 95 VAL A CA 1
ATOM 735 C C . VAL A 1 95 ? -4.818 -3.101 0.478 1.00 91.31 95 VAL A C 1
ATOM 737 O O . VAL A 1 95 ? -3.993 -2.559 1.223 1.00 91.31 95 VAL A O 1
ATOM 740 N N . PRO A 1 96 ? -6.120 -2.755 0.452 1.00 90.31 96 PRO A N 1
ATOM 741 C CA . PRO A 1 96 ? -6.702 -1.852 1.436 1.00 90.31 96 PRO A CA 1
ATOM 742 C C . PRO A 1 96 ? -6.750 -2.532 2.807 1.00 90.31 96 PRO A C 1
ATOM 744 O O . PRO A 1 96 ? -6.930 -3.748 2.885 1.00 90.31 96 PRO A O 1
ATOM 747 N N . TYR A 1 97 ? -6.604 -1.749 3.868 1.00 86.56 97 TYR A N 1
ATOM 748 C CA . TYR A 1 97 ? -6.716 -2.213 5.245 1.00 86.56 97 TYR A CA 1
ATOM 749 C C . TYR A 1 97 ? -7.252 -1.097 6.155 1.00 86.56 97 TYR A C 1
ATOM 751 O O . TYR A 1 97 ? -7.183 0.091 5.812 1.00 86.56 97 TYR A O 1
ATOM 759 N N . GLU A 1 98 ? -7.794 -1.473 7.313 1.00 85.12 98 GLU A N 1
ATOM 760 C CA . GLU A 1 98 ? -8.320 -0.526 8.307 1.00 85.12 98 GLU A CA 1
ATOM 761 C C . GLU A 1 98 ? -7.537 -0.590 9.626 1.00 85.12 98 GLU A C 1
ATOM 763 O O . GLU A 1 98 ? -7.745 -1.465 10.461 1.00 85.12 98 GLU A O 1
ATOM 768 N N . ALA A 1 99 ? -6.654 0.382 9.863 1.00 75.94 99 ALA A N 1
ATOM 769 C CA . ALA A 1 99 ? -5.982 0.528 11.152 1.00 75.94 99 ALA A CA 1
ATOM 770 C C . ALA A 1 99 ? -6.920 1.152 12.193 1.00 75.94 99 ALA A C 1
ATOM 772 O O . ALA A 1 99 ? -7.604 2.152 11.937 1.00 75.94 99 ALA A O 1
ATOM 773 N N . ASN A 1 100 ? -6.912 0.596 13.405 1.00 69.00 100 ASN A N 1
ATOM 774 C CA . ASN A 1 100 ? -7.652 1.111 14.563 1.00 69.00 100 ASN A CA 1
ATOM 775 C C . ASN A 1 100 ? -9.163 1.288 14.294 1.00 69.00 100 ASN A C 1
ATOM 777 O O . ASN A 1 100 ? -9.785 2.216 14.815 1.00 69.00 100 ASN A O 1
ATOM 781 N N . GLY A 1 101 ? -9.734 0.453 13.412 1.00 63.41 101 GLY A N 1
ATOM 782 C CA . GLY A 1 101 ? -11.156 0.455 13.033 1.00 63.41 101 GLY A CA 1
ATOM 783 C C . GLY A 1 101 ? -11.677 1.764 12.424 1.00 63.41 101 GLY A C 1
ATOM 784 O O . GLY A 1 101 ? -12.888 1.973 12.368 1.00 63.41 101 GLY A O 1
ATOM 785 N N . LYS A 1 102 ? -10.788 2.694 12.048 1.00 63.12 102 LYS A N 1
ATOM 786 C CA . LYS A 1 102 ? -11.157 4.052 11.604 1.00 63.12 102 LYS A CA 1
ATOM 787 C C . LYS A 1 102 ? -10.247 4.607 10.516 1.00 63.12 102 LYS A C 1
ATOM 789 O O . LYS A 1 102 ? -10.708 5.385 9.682 1.00 63.12 102 LYS A O 1
ATOM 794 N N . LYS A 1 103 ? -8.959 4.252 10.526 1.00 63.75 103 LYS A N 1
ATOM 795 C CA . LYS A 1 103 ? -7.979 4.776 9.576 1.00 63.75 103 LYS A CA 1
ATOM 796 C C . LYS A 1 103 ? -7.861 3.856 8.380 1.00 63.75 103 LYS A C 1
ATOM 798 O O . LYS A 1 103 ? -7.337 2.752 8.458 1.00 63.75 103 LYS A O 1
ATOM 803 N N . LYS A 1 104 ? -8.345 4.361 7.262 1.00 76.38 104 LYS A N 1
ATOM 804 C CA .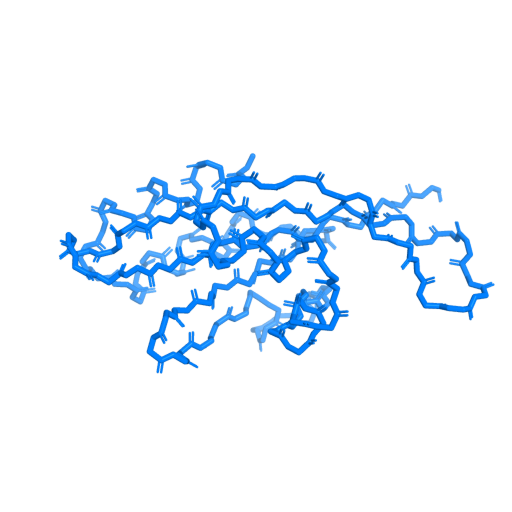 LYS A 1 104 ? -8.331 3.684 5.979 1.00 76.38 104 LYS A CA 1
ATOM 805 C C . LYS A 1 104 ? -6.979 3.907 5.317 1.00 76.38 104 LYS A C 1
ATOM 807 O O . LYS A 1 104 ? -6.513 5.043 5.200 1.00 76.38 104 LYS A O 1
ATOM 812 N N . ALA A 1 105 ? -6.342 2.815 4.932 1.00 79.19 105 ALA A N 1
ATOM 813 C CA . ALA A 1 105 ? -4.998 2.838 4.395 1.00 79.19 105 ALA A CA 1
ATOM 814 C C . ALA A 1 105 ? -4.806 1.735 3.355 1.00 79.19 105 ALA A C 1
ATOM 816 O O . ALA A 1 105 ? -5.627 0.830 3.203 1.00 79.19 105 ALA A O 1
ATOM 817 N N . TRP A 1 106 ? -3.708 1.827 2.618 1.00 82.88 106 TRP A N 1
ATOM 818 C CA . TRP A 1 106 ? -3.324 0.862 1.605 1.00 82.88 106 TRP A CA 1
ATOM 819 C C . TRP A 1 106 ? -1.888 0.436 1.837 1.00 82.88 106 TRP A C 1
ATOM 821 O O . TRP A 1 106 ? -1.008 1.260 2.084 1.00 82.88 106 TRP A O 1
ATOM 831 N N . SER A 1 107 ? -1.661 -0.866 1.730 1.00 78.19 107 SER A N 1
ATOM 832 C CA . SER A 1 107 ? -0.325 -1.442 1.687 1.00 78.19 107 SER A CA 1
ATOM 833 C C . SER A 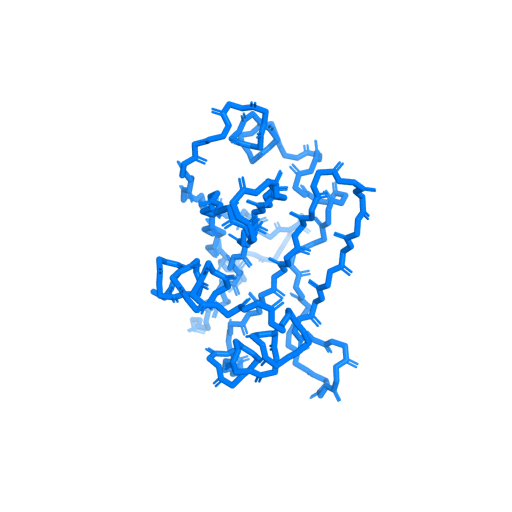1 107 ? -0.011 -1.825 0.245 1.00 78.19 107 SER A C 1
ATOM 835 O O . SER A 1 107 ? -0.754 -2.586 -0.381 1.00 78.19 107 SER A O 1
ATOM 837 N N . PHE A 1 108 ? 1.069 -1.269 -0.292 1.00 79.69 108 PHE A N 1
ATOM 838 C CA . PHE A 1 108 ? 1.575 -1.559 -1.624 1.00 79.69 108 PHE A CA 1
ATOM 839 C C . PHE A 1 108 ? 2.891 -2.310 -1.534 1.00 79.69 108 PHE A C 1
ATOM 841 O O . PHE A 1 108 ? 3.789 -1.937 -0.787 1.00 79.69 108 PHE A O 1
ATOM 848 N N . PHE A 1 109 ? 2.995 -3.362 -2.331 1.00 81.06 109 PHE A N 1
ATOM 849 C CA . PHE A 1 109 ? 4.171 -4.211 -2.442 1.00 81.06 109 PHE A CA 1
ATOM 850 C C . PHE A 1 109 ? 4.729 -4.036 -3.824 1.00 81.06 109 PHE A C 1
ATOM 852 O O . PHE A 1 109 ? 3.993 -4.234 -4.785 1.00 81.06 109 PHE A O 1
ATOM 859 N N . LEU A 1 110 ? 6.010 -3.725 -3.908 1.00 78.12 110 LEU A N 1
ATOM 860 C CA . LEU A 1 110 ? 6.746 -3.731 -5.151 1.00 78.12 110 LEU A CA 1
ATOM 861 C C . LEU A 1 110 ? 7.760 -4.866 -5.074 1.00 78.12 110 LEU A C 1
ATOM 863 O O . LEU A 1 110 ? 8.676 -4.831 -4.258 1.00 78.12 110 LEU A O 1
ATOM 867 N N . ASN A 1 111 ? 7.561 -5.892 -5.894 1.00 77.25 111 ASN A N 1
ATOM 868 C CA . ASN A 1 111 ? 8.523 -6.974 -6.047 1.00 77.25 111 ASN A CA 1
ATOM 869 C C . ASN A 1 111 ? 9.339 -6.744 -7.321 1.00 77.25 111 ASN A C 1
ATOM 871 O O . ASN A 1 111 ? 8.757 -6.544 -8.391 1.00 77.25 111 ASN A O 1
ATOM 875 N N . HIS A 1 112 ? 10.660 -6.765 -7.193 1.00 70.50 112 HIS A N 1
ATOM 876 C CA . HIS A 1 112 ? 11.606 -6.699 -8.294 1.00 70.50 112 HIS A CA 1
ATOM 877 C C . HIS A 1 112 ? 12.008 -8.113 -8.704 1.00 70.50 112 HIS A C 1
ATOM 879 O O . HIS A 1 112 ? 12.656 -8.836 -7.948 1.00 70.50 112 HIS A O 1
ATOM 885 N N . SER A 1 113 ? 11.647 -8.504 -9.922 1.00 61.94 113 SER A N 1
ATOM 886 C CA . SER A 1 113 ? 12.091 -9.781 -10.476 1.00 61.94 113 SER A CA 1
ATOM 887 C C . SER A 1 113 ? 13.517 -9.622 -11.004 1.00 61.94 113 SER A C 1
ATOM 889 O O . SER A 1 113 ? 13.736 -8.829 -11.915 1.00 61.94 113 SER A O 1
ATOM 891 N N . SER A 1 114 ? 14.489 -10.360 -10.458 1.00 51.81 114 SER A N 1
ATOM 892 C CA . SER A 1 114 ? 15.798 -10.519 -11.104 1.00 51.81 114 SER A CA 1
ATOM 893 C C . SER A 1 114 ? 15.713 -11.673 -12.103 1.00 51.81 114 SER A C 1
ATOM 895 O O . SER A 1 114 ? 15.576 -12.826 -11.684 1.00 51.81 114 SER A O 1
ATOM 897 N N . LEU A 1 115 ? 15.753 -11.370 -13.400 1.00 46.38 115 LEU A N 1
ATOM 898 C CA . LEU A 1 115 ? 15.993 -12.362 -14.455 1.00 46.38 115 LEU A CA 1
ATOM 899 C C . LEU A 1 115 ? 17.489 -12.661 -14.589 1.00 46.38 115 LEU A C 1
ATOM 901 O O . LEU A 1 115 ? 18.283 -11.692 -14.551 1.00 46.38 115 LEU A O 1
#

Secondary structure (DSSP, 8-state):
-HHHHHHHHHH-S-HHHHHHHHHHT--SSEEEEEEETTS-EEEGGGTTSPPPPPPHHHHHHSHHHHHHHHHT--EEEEEPPSTT-TT--EEEEEEEEEETTTEEEEEEEEEE---

Organism: Bacillus safensis (NCBI:txid561879)

Radius of gyration: 13.55 Å; chains: 1; bounding box: 32×24×40 Å